Protein AF-A0A0K1E7N6-F1 (afdb_monomer_lite)

Foldseek 3Di:
DDDPDPPVVVVVVVVVVVVVVLVVVLVVQLLLLLLDPHSVVSLVVSLPDPPDDPVSSVVSVPDDRVVSPVSSVVLLVVLVVLQCVQDPPLVVVCVVPVPVSVVLSSVLSNPDGSPDPHSVRSNVSSVVVVVPDD

pLDDT: mean 89.85, std 14.5, 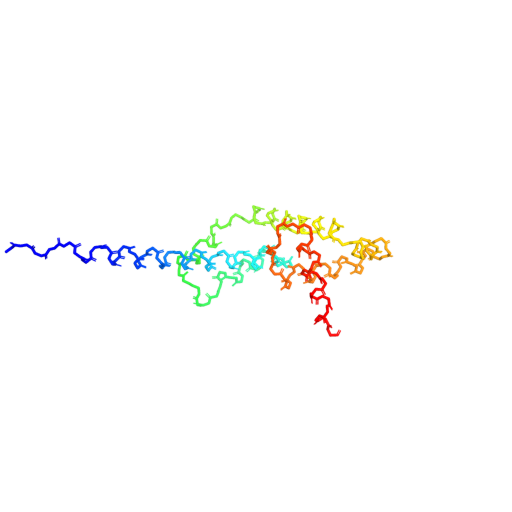range [41.91, 98.62]

Radius of gyration: 20.38 Å; chains: 1; bounding box: 32×29×81 Å

Organism: Chondromyces crocatus (NCBI:txid52)

Structure (mmCIF, N/CA/C/O backbone):
data_AF-A0A0K1E7N6-F1
#
_entry.id   AF-A0A0K1E7N6-F1
#
loop_
_atom_site.group_PDB
_atom_site.id
_atom_site.type_symbol
_atom_site.label_atom_id
_atom_site.label_alt_id
_atom_site.label_comp_id
_atom_site.label_asym_id
_atom_site.label_entity_id
_atom_site.label_seq_id
_atom_site.pdbx_PDB_ins_code
_atom_site.Cartn_x
_atom_site.Cartn_y
_atom_site.Cartn_z
_atom_site.occupancy
_atom_site.B_iso_or_equiv
_atom_site.auth_seq_id
_atom_site.auth_comp_id
_atom_site.auth_asym_id
_atom_site.auth_atom_id
_atom_site.pdbx_PDB_model_num
ATOM 1 N N . MET A 1 1 ? 1.701 9.517 59.645 1.00 41.91 1 MET A N 1
ATOM 2 C CA . MET A 1 1 ? 1.195 10.103 58.378 1.00 41.91 1 MET A CA 1
ATOM 3 C C . MET A 1 1 ? 2.416 10.728 57.707 1.00 41.91 1 MET A C 1
ATOM 5 O O . MET A 1 1 ? 3.118 11.428 58.407 1.00 41.91 1 MET A O 1
ATOM 9 N N . THR A 1 2 ? 2.881 10.401 56.498 1.00 45.25 2 THR A N 1
ATOM 10 C CA . THR A 1 2 ? 2.173 10.347 55.209 1.00 45.25 2 THR A CA 1
ATOM 11 C C . THR A 1 2 ? 3.052 9.563 54.207 1.00 45.25 2 THR A C 1
ATOM 13 O O . THR A 1 2 ? 4.120 10.026 53.824 1.00 45.25 2 THR A O 1
ATOM 16 N N . ARG A 1 3 ? 2.626 8.371 53.760 1.00 46.03 3 ARG A N 1
ATOM 17 C CA . ARG A 1 3 ? 3.172 7.681 52.568 1.00 46.03 3 ARG A CA 1
ATOM 18 C C . ARG A 1 3 ? 2.069 7.626 51.512 1.00 46.03 3 ARG A C 1
ATOM 20 O O . ARG A 1 3 ? 1.256 6.711 51.511 1.00 46.03 3 ARG A O 1
ATOM 27 N N . ARG A 1 4 ? 2.022 8.615 50.621 1.00 51.34 4 ARG A N 1
ATOM 28 C CA . ARG A 1 4 ? 1.187 8.605 49.407 1.00 51.34 4 ARG A CA 1
ATOM 29 C C . ARG A 1 4 ? 1.870 9.479 48.358 1.00 51.34 4 ARG A C 1
ATOM 31 O O . ARG A 1 4 ? 1.596 10.660 48.326 1.00 51.34 4 ARG A O 1
ATOM 38 N N . HIS A 1 5 ? 2.767 8.917 47.540 1.00 45.88 5 HIS A N 1
ATOM 39 C CA . HIS A 1 5 ? 3.144 9.524 46.244 1.00 45.88 5 HIS A CA 1
ATOM 40 C C . HIS A 1 5 ? 3.843 8.583 45.239 1.00 45.88 5 HIS A C 1
ATOM 42 O O . HIS A 1 5 ? 3.980 8.954 44.079 1.00 45.88 5 HIS A O 1
ATOM 48 N N . ALA A 1 6 ? 4.221 7.350 45.604 1.00 48.88 6 ALA A N 1
ATOM 49 C CA . ALA A 1 6 ? 4.900 6.443 44.663 1.00 48.88 6 ALA A CA 1
ATOM 50 C C . ALA A 1 6 ? 3.956 5.688 43.696 1.00 48.88 6 ALA A C 1
ATOM 52 O O . ALA A 1 6 ? 4.355 5.362 42.582 1.00 48.88 6 ALA A O 1
ATOM 53 N N . ALA A 1 7 ? 2.694 5.445 44.073 1.00 51.56 7 ALA A N 1
ATOM 54 C CA . ALA A 1 7 ? 1.777 4.606 43.288 1.00 51.56 7 ALA A CA 1
ATOM 55 C C . ALA A 1 7 ? 1.230 5.280 42.007 1.00 51.56 7 ALA A C 1
ATOM 57 O O . ALA A 1 7 ? 0.815 4.600 41.071 1.00 51.56 7 ALA A O 1
ATOM 58 N N . SER A 1 8 ? 1.253 6.616 41.925 1.00 55.56 8 SER A N 1
ATOM 59 C CA . SER A 1 8 ? 0.649 7.369 40.814 1.00 55.56 8 SER A CA 1
ATOM 60 C C . SER A 1 8 ? 1.531 7.464 39.562 1.00 55.56 8 SER A C 1
ATOM 62 O O . SER A 1 8 ? 0.999 7.566 38.457 1.00 55.56 8 SER A O 1
ATOM 64 N N . ARG A 1 9 ? 2.867 7.390 39.687 1.00 54.19 9 ARG A N 1
ATOM 65 C CA . ARG A 1 9 ? 3.786 7.410 38.526 1.00 54.19 9 ARG A CA 1
ATOM 66 C C . ARG A 1 9 ? 3.808 6.076 37.776 1.00 54.19 9 ARG A C 1
ATOM 68 O O . ARG A 1 9 ? 3.890 6.080 36.550 1.00 54.19 9 ARG A O 1
ATOM 75 N N . THR A 1 10 ? 3.686 4.956 38.486 1.00 57.00 10 THR A N 1
ATOM 76 C CA . THR A 1 10 ? 3.711 3.607 37.892 1.00 57.00 10 THR A CA 1
ATOM 77 C C . THR A 1 10 ? 2.414 3.287 37.142 1.00 57.00 10 THR A C 1
ATOM 79 O O . THR A 1 10 ? 2.462 2.772 36.024 1.00 57.00 10 THR A O 1
ATOM 82 N N . GLY A 1 11 ? 1.255 3.682 37.688 1.00 54.50 11 GLY A N 1
ATOM 83 C CA . GLY A 1 11 ? -0.038 3.538 37.005 1.00 54.50 11 GLY A CA 1
ATOM 84 C C . GLY A 1 11 ? -0.153 4.405 35.746 1.00 54.50 11 GLY A C 1
ATOM 85 O O . GLY A 1 11 ? -0.623 3.937 34.713 1.00 54.50 11 GLY A O 1
ATOM 86 N N . ARG A 1 12 ? 0.365 5.643 35.789 1.00 60.59 12 ARG A N 1
ATOM 87 C CA . ARG A 1 12 ? 0.343 6.565 34.641 1.00 60.59 12 ARG A CA 1
ATOM 88 C C . ARG A 1 12 ? 1.255 6.100 33.494 1.00 60.59 12 ARG A C 1
ATOM 90 O O . ARG A 1 12 ? 0.866 6.202 32.339 1.00 60.59 12 ARG A O 1
ATOM 97 N N . ARG A 1 13 ? 2.431 5.532 33.801 1.00 63.78 13 ARG A N 1
ATOM 98 C CA . ARG A 1 13 ? 3.332 4.926 32.796 1.00 63.78 13 ARG A CA 1
ATOM 99 C C . ARG A 1 13 ? 2.743 3.673 32.145 1.00 63.78 13 ARG A C 1
ATOM 101 O O . ARG A 1 13 ? 2.861 3.515 30.937 1.00 63.78 13 ARG A O 1
ATOM 108 N N . SER A 1 14 ? 2.092 2.816 32.931 1.00 64.94 14 SER A N 1
ATOM 109 C CA . SER A 1 14 ? 1.478 1.582 32.420 1.00 64.94 14 SER A CA 1
ATOM 110 C C . SER A 1 14 ? 0.283 1.877 31.505 1.00 64.94 14 SER A C 1
ATOM 112 O O . SER A 1 14 ? 0.156 1.258 30.454 1.00 64.94 14 SER A O 1
ATOM 114 N N . GLY A 1 15 ? -0.543 2.875 31.846 1.00 65.06 15 GLY A N 1
ATOM 115 C CA . GLY A 1 15 ? -1.636 3.333 30.978 1.00 65.06 15 GLY A CA 1
ATOM 116 C C . GLY A 1 15 ? -1.146 3.872 29.630 1.00 65.06 15 GLY A C 1
ATOM 117 O O . GLY A 1 15 ? -1.672 3.491 28.590 1.00 65.06 15 GLY A O 1
ATOM 118 N N . HIS A 1 16 ? -0.077 4.672 29.635 1.00 64.19 16 HIS A N 1
ATOM 119 C CA . HIS A 1 16 ? 0.487 5.263 28.416 1.00 64.19 16 HIS A CA 1
ATOM 120 C C . HIS A 1 16 ? 1.101 4.218 27.463 1.00 64.19 16 HIS A C 1
ATOM 122 O O . HIS A 1 16 ? 1.032 4.371 26.245 1.00 64.19 16 HIS A O 1
ATOM 128 N N . LEU A 1 17 ? 1.690 3.145 28.009 1.00 64.81 17 LEU A N 1
ATOM 129 C CA . LEU A 1 17 ? 2.198 2.007 27.231 1.00 64.81 17 LEU A CA 1
ATOM 130 C C . LEU A 1 17 ? 1.062 1.223 26.562 1.00 64.81 17 LEU A C 1
ATOM 132 O O . LEU A 1 17 ? 1.179 0.860 25.395 1.00 64.81 17 LEU A O 1
ATOM 136 N N . LEU A 1 18 ? -0.046 0.999 27.274 1.00 75.62 18 LEU A N 1
ATOM 137 C CA . LEU A 1 18 ? -1.225 0.317 26.729 1.00 75.62 18 LEU A CA 1
ATOM 138 C C . LEU A 1 18 ? -1.900 1.137 25.622 1.00 75.62 18 LEU A C 1
ATOM 140 O O . LEU A 1 18 ? -2.337 0.579 24.617 1.00 75.62 18 LEU A O 1
ATOM 144 N N . GLU A 1 19 ? -1.957 2.460 25.774 1.00 77.88 19 GLU A N 1
ATOM 145 C CA . GLU A 1 19 ? -2.469 3.360 24.735 1.00 77.88 19 GLU A CA 1
ATOM 146 C C . GLU A 1 19 ? -1.574 3.366 23.492 1.00 77.88 19 GLU A C 1
ATOM 148 O O . GLU A 1 19 ? -2.085 3.240 22.379 1.00 77.88 19 GLU A O 1
ATOM 153 N N . ALA A 1 20 ? -0.251 3.422 23.669 1.00 76.25 20 ALA A N 1
ATOM 154 C CA . ALA A 1 20 ? 0.699 3.338 22.561 1.00 76.25 20 ALA A CA 1
ATOM 155 C C . ALA A 1 20 ? 0.595 1.998 21.811 1.00 76.25 20 ALA A C 1
ATOM 157 O O . ALA A 1 20 ? 0.589 1.978 20.584 1.00 76.25 20 ALA A O 1
ATOM 158 N N . GLN A 1 21 ? 0.444 0.881 22.530 1.00 84.69 21 GLN A N 1
ATOM 159 C CA . GLN A 1 21 ? 0.236 -0.439 21.921 1.00 84.69 21 GLN A CA 1
ATOM 160 C C . GLN A 1 21 ? -1.078 -0.514 21.136 1.00 84.69 21 GLN A C 1
ATOM 162 O O . GLN A 1 21 ? -1.111 -1.058 20.032 1.00 84.69 21 GLN A O 1
ATOM 167 N N . ALA A 1 22 ? -2.161 0.050 21.677 1.00 84.56 22 ALA A N 1
ATOM 168 C CA . ALA A 1 22 ? -3.438 0.108 20.977 1.00 84.56 22 ALA A CA 1
ATOM 169 C C . ALA A 1 22 ? -3.345 0.963 19.703 1.00 84.56 22 ALA A C 1
ATOM 171 O O . ALA A 1 22 ? -3.876 0.566 18.667 1.00 84.56 22 ALA A O 1
ATOM 172 N N . HIS A 1 23 ? -2.645 2.098 19.762 1.00 84.75 23 HIS A N 1
ATOM 173 C CA . HIS A 1 23 ? -2.418 2.957 18.603 1.00 84.75 23 HIS A CA 1
ATOM 174 C C . HIS A 1 23 ? -1.582 2.259 17.525 1.00 84.75 23 HIS A C 1
ATOM 176 O O . HIS A 1 23 ? -2.014 2.189 16.380 1.00 84.75 23 HIS A O 1
ATOM 182 N N . ALA A 1 24 ? -0.466 1.628 17.897 1.00 89.31 24 ALA A N 1
ATOM 183 C CA . ALA A 1 24 ? 0.361 0.872 16.958 1.00 89.31 24 ALA A CA 1
ATOM 184 C C . ALA A 1 24 ? -0.431 -0.257 16.275 1.00 89.31 24 ALA A C 1
ATOM 186 O O . ALA A 1 24 ? -0.327 -0.465 15.068 1.00 89.31 24 ALA A O 1
ATOM 187 N N . ARG A 1 25 ? -1.291 -0.962 17.026 1.00 90.38 25 ARG A N 1
ATOM 188 C CA . ARG A 1 25 ? -2.160 -2.000 16.455 1.00 90.38 25 ARG A CA 1
ATOM 189 C C . ARG A 1 25 ? -3.199 -1.429 15.487 1.00 90.38 25 ARG A C 1
ATOM 191 O O . ARG A 1 25 ? -3.546 -2.092 14.513 1.00 90.38 25 ARG A O 1
ATOM 198 N N . TYR A 1 26 ? -3.709 -0.229 15.753 1.00 90.88 26 TYR A N 1
ATOM 199 C CA . TYR A 1 26 ? -4.607 0.479 14.842 1.00 90.88 26 TYR A CA 1
ATOM 200 C C . TYR A 1 26 ? -3.904 0.844 13.530 1.00 90.88 26 TYR A C 1
ATOM 202 O O . TYR A 1 26 ? -4.422 0.530 12.460 1.00 90.88 26 TYR A O 1
ATOM 210 N N . GLU A 1 27 ? -2.715 1.442 13.612 1.00 91.38 27 GLU A N 1
ATOM 211 C CA . GLU A 1 27 ? -1.908 1.810 12.444 1.00 91.38 27 GLU A CA 1
ATOM 212 C C . GLU A 1 27 ? -1.532 0.586 11.604 1.00 91.38 27 GLU A C 1
ATOM 214 O O . GLU A 1 27 ? -1.667 0.617 10.385 1.00 91.38 27 GLU A O 1
ATOM 219 N N . GLU A 1 28 ? -1.146 -0.525 12.240 1.00 92.00 28 GLU A N 1
ATOM 220 C CA . GLU A 1 28 ? -0.837 -1.780 11.544 1.00 92.00 28 GLU A CA 1
ATOM 221 C C . GLU A 1 28 ? -2.044 -2.310 10.749 1.00 92.00 28 GLU A C 1
ATOM 223 O O . GLU A 1 28 ? -1.899 -2.799 9.626 1.00 92.00 28 GLU A O 1
ATOM 228 N N . LEU A 1 29 ? -3.249 -2.222 11.322 1.00 93.44 29 LEU A N 1
ATOM 229 C CA . LEU A 1 29 ? -4.478 -2.631 10.643 1.00 93.44 29 LEU A CA 1
ATOM 230 C C . LEU A 1 29 ? -4.806 -1.694 9.482 1.00 93.44 29 LEU A C 1
ATOM 232 O O . LEU A 1 29 ? -5.093 -2.180 8.391 1.00 93.44 29 LEU A O 1
ATOM 236 N N . LEU A 1 30 ? -4.728 -0.378 9.689 1.00 93.44 30 LEU A N 1
ATOM 237 C CA . LEU A 1 30 ? -4.965 0.593 8.624 1.00 93.44 30 LEU A CA 1
ATOM 238 C C . LEU A 1 30 ? -3.960 0.466 7.483 1.00 93.44 30 LEU A C 1
ATOM 240 O O . LEU A 1 30 ? -4.364 0.542 6.330 1.00 93.44 30 LEU A O 1
ATOM 244 N N . ALA A 1 31 ? -2.682 0.227 7.779 1.00 93.44 31 ALA A N 1
ATOM 245 C CA . ALA A 1 31 ? -1.664 0.028 6.755 1.00 93.44 31 ALA A CA 1
ATOM 246 C C . ALA A 1 31 ? -2.020 -1.156 5.845 1.00 93.44 31 ALA A C 1
ATOM 248 O O . ALA A 1 31 ? -1.973 -1.016 4.628 1.00 93.44 31 ALA A O 1
ATOM 249 N N . LYS A 1 32 ? -2.462 -2.283 6.426 1.00 95.69 32 LYS A N 1
ATOM 250 C CA . LYS A 1 32 ? -2.924 -3.459 5.664 1.00 95.69 32 LYS A CA 1
ATOM 251 C C . LYS A 1 32 ? -4.178 -3.172 4.842 1.00 95.69 32 LYS A C 1
ATOM 253 O O . LYS A 1 32 ? -4.314 -3.690 3.741 1.00 95.69 32 LYS A O 1
ATOM 258 N N . VAL A 1 33 ? -5.102 -2.381 5.387 1.00 97.19 33 VAL A N 1
ATOM 259 C CA . VAL A 1 33 ? -6.339 -1.986 4.701 1.00 97.19 33 VAL A CA 1
ATOM 260 C C . VAL A 1 33 ? -6.033 -1.087 3.501 1.00 97.19 33 VAL A C 1
ATOM 262 O O . VAL A 1 33 ? -6.525 -1.341 2.410 1.00 97.19 33 VAL A O 1
ATOM 265 N N . ILE A 1 34 ? -5.195 -0.067 3.687 1.00 96.94 34 ILE A N 1
ATOM 266 C CA . ILE A 1 34 ? -4.846 0.926 2.662 1.00 96.94 34 ILE A CA 1
ATOM 267 C C . ILE A 1 34 ? -4.110 0.301 1.474 1.00 96.94 34 ILE A C 1
ATOM 269 O O . ILE A 1 34 ? -4.222 0.815 0.366 1.00 96.94 34 ILE A O 1
ATOM 273 N N . THR A 1 35 ? -3.375 -0.794 1.686 1.00 97.25 35 THR A N 1
ATOM 274 C CA . THR A 1 35 ? -2.664 -1.505 0.613 1.00 97.25 35 THR A CA 1
ATOM 275 C C . THR A 1 35 ? -3.431 -2.685 0.024 1.00 97.25 35 THR A C 1
ATOM 277 O O . THR A 1 35 ? -2.891 -3.385 -0.830 1.00 97.25 35 THR A O 1
ATOM 280 N N . ALA A 1 36 ? -4.653 -2.960 0.486 1.00 97.50 36 ALA A N 1
ATOM 281 C CA . ALA A 1 36 ? -5.466 -4.048 -0.045 1.00 97.50 36 ALA A CA 1
ATOM 282 C C . ALA A 1 36 ? -5.992 -3.727 -1.455 1.00 97.50 36 ALA A C 1
ATOM 284 O O . ALA A 1 36 ? -6.137 -2.564 -1.824 1.00 97.50 36 ALA A O 1
ATOM 285 N N . ALA A 1 37 ? -6.329 -4.769 -2.223 1.00 94.88 37 ALA A N 1
ATOM 286 C CA . ALA A 1 37 ? -6.938 -4.615 -3.547 1.00 94.88 37 ALA A CA 1
ATOM 287 C C . ALA A 1 37 ? -8.271 -3.844 -3.493 1.00 94.88 37 ALA A C 1
ATOM 289 O O . ALA A 1 37 ? -8.511 -2.969 -4.321 1.00 94.88 37 ALA A O 1
ATOM 290 N N . ASP A 1 38 ? -9.102 -4.138 -2.487 1.00 97.12 38 ASP A N 1
ATOM 291 C CA . ASP A 1 38 ? -10.274 -3.340 -2.124 1.00 97.12 38 ASP A CA 1
ATOM 292 C C . ASP A 1 38 ? -10.137 -2.891 -0.654 1.00 97.12 38 ASP A C 1
ATOM 294 O O . ASP A 1 38 ? -10.285 -3.711 0.266 1.00 97.12 38 ASP A O 1
ATOM 298 N N . PRO A 1 39 ? -9.837 -1.603 -0.397 1.00 97.56 39 PRO A N 1
ATOM 299 C CA . PRO A 1 39 ? -9.638 -1.105 0.958 1.00 97.56 39 PRO A CA 1
ATOM 300 C C . PRO A 1 39 ? -10.933 -1.085 1.781 1.00 97.56 39 PRO A C 1
ATOM 302 O O . PRO A 1 39 ? -10.876 -1.198 3.004 1.00 97.56 39 PRO A O 1
ATOM 305 N N . LEU A 1 40 ? -12.115 -0.985 1.168 1.00 97.88 40 LEU A N 1
ATOM 306 C CA . LEU A 1 40 ? -13.361 -1.006 1.933 1.00 97.88 40 LEU A CA 1
ATOM 307 C C . LEU A 1 40 ? -13.742 -2.410 2.370 1.00 97.88 40 LEU A C 1
ATOM 309 O O . LEU A 1 40 ? -14.162 -2.600 3.513 1.00 97.88 40 LEU A O 1
ATOM 313 N N . ASP A 1 41 ? -13.575 -3.397 1.496 1.00 97.94 41 ASP A N 1
ATOM 314 C CA . ASP A 1 41 ? -13.766 -4.794 1.879 1.00 97.94 41 ASP A CA 1
ATOM 315 C C . ASP A 1 41 ? -12.765 -5.211 2.954 1.00 97.94 41 ASP A C 1
ATOM 317 O O . ASP A 1 41 ? -13.148 -5.830 3.954 1.00 97.94 41 ASP A O 1
ATOM 321 N N . ALA A 1 42 ? -11.505 -4.787 2.830 1.00 97.56 42 ALA A N 1
ATOM 322 C CA . ALA A 1 42 ? -10.501 -5.015 3.861 1.00 97.56 42 ALA A CA 1
ATOM 323 C C . ALA A 1 42 ? -10.867 -4.335 5.193 1.00 97.56 42 ALA A C 1
ATOM 325 O O . ALA A 1 42 ? -10.718 -4.950 6.255 1.00 97.56 42 ALA A O 1
ATOM 326 N N . LEU A 1 43 ? -11.388 -3.100 5.163 1.00 97.56 43 LEU A N 1
ATOM 327 C CA . LEU A 1 43 ? -11.863 -2.399 6.359 1.00 97.56 43 LEU A CA 1
ATOM 328 C C . LEU A 1 43 ? -13.025 -3.156 7.012 1.00 97.56 43 LEU A C 1
ATOM 330 O O . LEU A 1 43 ? -12.987 -3.432 8.216 1.00 97.56 43 LEU A O 1
ATOM 334 N N . ARG A 1 44 ? -14.035 -3.545 6.222 1.00 96.69 44 ARG A N 1
ATOM 335 C CA . ARG A 1 44 ? -15.184 -4.336 6.686 1.00 96.69 44 ARG A CA 1
ATOM 336 C C . ARG A 1 44 ? -14.715 -5.621 7.363 1.00 96.69 44 ARG A C 1
ATOM 338 O O . ARG A 1 44 ? -15.072 -5.849 8.523 1.00 96.69 44 ARG A O 1
ATOM 345 N N . ALA A 1 45 ? -13.853 -6.393 6.704 1.00 95.75 45 ALA A N 1
ATOM 346 C CA . ALA A 1 45 ? -13.284 -7.623 7.247 1.00 95.75 45 ALA A CA 1
ATOM 347 C C . ALA A 1 45 ? -12.491 -7.374 8.542 1.00 95.75 45 ALA A C 1
ATOM 349 O O . ALA A 1 45 ? -12.645 -8.108 9.522 1.00 95.75 45 ALA A O 1
ATOM 350 N N . ALA A 1 46 ? -11.691 -6.304 8.604 1.00 94.56 46 ALA A N 1
ATOM 351 C CA . ALA A 1 46 ? -10.945 -5.941 9.805 1.00 94.56 46 ALA A CA 1
ATOM 352 C C . ALA A 1 46 ? -11.874 -5.662 11.000 1.00 94.56 46 ALA A C 1
ATOM 354 O O . ALA A 1 46 ? -11.577 -6.097 12.113 1.00 94.56 46 ALA A O 1
ATOM 355 N N . THR A 1 47 ? -13.023 -5.011 10.784 1.00 95.06 47 THR A N 1
ATOM 356 C CA . THR A 1 47 ? -13.988 -4.723 11.864 1.00 95.06 47 THR A CA 1
ATOM 357 C C . THR A 1 47 ? -14.747 -5.951 12.382 1.00 95.06 47 THR A C 1
ATOM 359 O O . THR A 1 47 ? -15.318 -5.899 13.478 1.00 95.06 47 THR A O 1
ATOM 362 N N . GLN A 1 48 ? -14.761 -7.046 11.616 1.00 93.56 48 GLN A N 1
ATOM 363 C CA . GLN A 1 48 ? -15.444 -8.297 11.960 1.00 93.56 48 GLN A CA 1
ATOM 364 C C . GLN A 1 48 ? -14.562 -9.270 12.753 1.00 93.56 48 GLN A C 1
ATOM 366 O O . GLN A 1 48 ? -15.074 -10.241 13.308 1.00 93.56 48 GLN A O 1
ATOM 371 N N . LYS A 1 49 ? -13.255 -9.004 12.867 1.00 90.38 49 LYS A N 1
ATOM 372 C CA . LYS A 1 49 ? -12.322 -9.860 13.607 1.00 90.38 49 LYS A CA 1
ATOM 373 C C . LYS A 1 49 ? -12.734 -10.018 15.075 1.00 90.38 49 LYS A C 1
ATOM 375 O O . LYS A 1 49 ? -12.950 -9.036 15.792 1.00 90.38 49 LYS A O 1
ATOM 380 N N . ALA A 1 50 ? -12.849 -11.270 15.520 1.00 85.19 50 ALA A N 1
ATOM 381 C CA . ALA A 1 50 ? -13.336 -11.618 16.855 1.00 85.19 50 ALA A CA 1
ATOM 382 C C . ALA A 1 50 ? -12.401 -11.127 17.973 1.00 85.19 50 ALA A C 1
ATOM 384 O O . ALA A 1 50 ? -12.874 -10.689 19.019 1.00 85.19 50 ALA A O 1
ATOM 385 N N . ASP A 1 51 ? -11.092 -11.133 17.719 1.00 87.75 51 ASP A N 1
ATOM 386 C CA . ASP A 1 51 ? -10.037 -10.710 18.641 1.00 87.75 51 ASP A CA 1
ATOM 387 C C . ASP A 1 51 ? -9.846 -9.185 18.699 1.00 87.75 51 ASP A C 1
ATOM 389 O O . ASP A 1 51 ? -9.045 -8.693 19.495 1.00 87.75 51 ASP A O 1
ATOM 393 N N . LEU A 1 52 ? -10.576 -8.410 17.886 1.00 87.25 52 LEU A N 1
ATOM 394 C CA . LEU A 1 52 ? -10.399 -6.964 17.831 1.00 87.25 52 LEU A CA 1
ATOM 395 C C . LEU A 1 52 ? -11.021 -6.272 19.061 1.00 87.25 52 LEU A C 1
ATOM 397 O O . LEU A 1 52 ? -12.251 -6.318 19.223 1.00 87.25 52 LEU A O 1
ATOM 401 N N . PRO A 1 53 ? -10.224 -5.544 19.875 1.00 89.38 53 PRO A N 1
ATO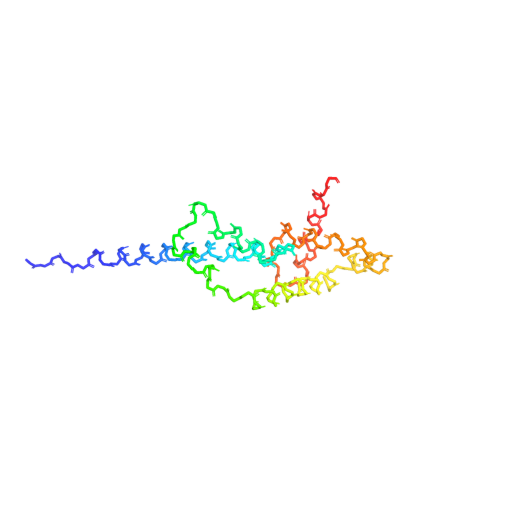M 402 C CA . PRO A 1 53 ? -10.720 -4.815 21.036 1.00 89.38 53 PRO A CA 1
ATOM 403 C C . PRO A 1 53 ? -11.863 -3.847 20.681 1.00 89.38 53 PRO A C 1
ATOM 405 O O . PRO A 1 53 ? -11.773 -3.152 19.662 1.00 89.38 53 PRO A O 1
ATOM 408 N N . PRO A 1 54 ? -12.904 -3.697 21.529 1.00 89.31 54 PRO A N 1
ATOM 409 C CA . PRO A 1 54 ? -14.073 -2.866 21.217 1.00 89.31 54 PRO A CA 1
ATOM 410 C C . PRO A 1 54 ? -13.739 -1.416 20.844 1.00 89.31 54 PRO A C 1
ATOM 412 O O . PRO A 1 54 ? -14.364 -0.842 19.953 1.00 89.31 54 PRO A O 1
ATOM 415 N N . ARG A 1 55 ? -12.724 -0.823 21.490 1.00 89.31 55 ARG A N 1
ATOM 416 C CA . ARG A 1 55 ? -12.256 0.535 21.170 1.00 89.31 55 ARG A CA 1
ATOM 417 C C . ARG A 1 55 ? -11.679 0.632 19.756 1.00 89.31 55 ARG A C 1
ATOM 419 O O . ARG A 1 55 ? -12.035 1.562 19.041 1.00 89.31 55 ARG A O 1
ATOM 426 N N . LEU A 1 56 ? -10.850 -0.330 19.347 1.00 91.00 56 LEU A N 1
ATOM 427 C CA . LEU A 1 56 ? -10.275 -0.373 17.998 1.00 91.00 56 LEU A CA 1
ATOM 428 C C . LEU A 1 56 ? -11.345 -0.643 16.944 1.00 91.00 56 LEU A C 1
ATOM 430 O O . LEU A 1 56 ? -11.368 0.015 15.910 1.00 91.00 56 LEU A O 1
ATOM 434 N N . ARG A 1 57 ? -12.293 -1.538 17.242 1.00 93.62 57 ARG A N 1
ATOM 435 C CA . ARG A 1 57 ? -13.447 -1.789 16.372 1.00 93.62 57 ARG A CA 1
ATOM 436 C C . ARG A 1 57 ? -14.264 -0.524 16.132 1.00 93.62 57 ARG A C 1
ATOM 438 O O . ARG A 1 57 ? -14.645 -0.254 14.999 1.00 93.62 57 ARG A O 1
ATOM 445 N N . ARG A 1 58 ? -14.525 0.257 17.186 1.00 92.69 58 ARG A N 1
ATOM 446 C CA . ARG A 1 58 ? -15.229 1.538 17.065 1.00 92.69 58 ARG A CA 1
ATOM 447 C C . ARG A 1 58 ? -14.433 2.546 16.238 1.00 92.69 58 ARG A C 1
ATOM 449 O O . ARG A 1 58 ? -15.032 3.184 15.389 1.00 92.69 58 ARG A O 1
ATOM 456 N N . ALA A 1 59 ? -13.123 2.655 16.461 1.00 92.50 59 ALA A N 1
ATOM 457 C CA . ALA A 1 59 ? -12.264 3.557 15.695 1.00 92.50 59 ALA A CA 1
ATOM 458 C C . ALA A 1 59 ? -12.273 3.218 14.194 1.00 92.50 59 ALA A C 1
ATOM 460 O O . ALA A 1 59 ? -12.510 4.098 13.378 1.00 92.50 59 ALA A O 1
ATOM 461 N N . LEU A 1 60 ? -12.126 1.939 13.826 1.00 94.25 60 LEU A N 1
ATOM 462 C CA . LEU A 1 60 ? -12.185 1.512 12.420 1.00 94.25 60 LEU A CA 1
ATOM 463 C C . LEU A 1 60 ? -13.549 1.785 11.770 1.00 94.25 60 LEU A C 1
ATOM 465 O O . LEU A 1 60 ? -13.604 2.153 10.606 1.00 94.25 60 LEU A O 1
ATOM 469 N N . ARG A 1 61 ? -14.655 1.650 12.513 1.00 94.69 61 ARG A N 1
ATOM 470 C CA . ARG A 1 61 ? -16.005 1.977 12.010 1.00 94.69 61 ARG A CA 1
ATOM 471 C C . ARG A 1 61 ? -16.245 3.473 11.791 1.00 94.69 61 ARG A C 1
ATOM 473 O O . ARG A 1 61 ? -17.248 3.823 11.186 1.00 94.69 61 ARG A O 1
ATOM 480 N N . GLN A 1 62 ? -15.389 4.335 12.336 1.00 95.69 62 GLN A N 1
ATOM 481 C CA . GLN A 1 62 ? -15.468 5.788 12.168 1.00 95.69 62 GLN A CA 1
ATOM 482 C C . GLN A 1 62 ? -14.593 6.294 11.017 1.00 95.69 62 GLN A C 1
ATOM 484 O O . GLN A 1 62 ? -14.571 7.495 10.766 1.00 95.69 62 GLN A O 1
ATOM 489 N N . VAL A 1 63 ? -13.857 5.404 10.345 1.00 96.06 63 VAL A N 1
ATOM 490 C CA . VAL A 1 63 ? -13.084 5.758 9.157 1.00 96.06 63 VAL A CA 1
ATOM 491 C C . VAL A 1 63 ? -14.049 6.199 8.062 1.00 96.06 63 VAL A C 1
ATOM 493 O O . VAL A 1 63 ? -14.998 5.486 7.742 1.00 96.06 63 VAL A O 1
ATOM 496 N N . ASP A 1 64 ? -13.790 7.374 7.500 1.00 97.19 64 ASP A N 1
ATOM 497 C CA . ASP A 1 64 ? -14.499 7.874 6.329 1.00 97.19 64 ASP A CA 1
ATOM 498 C C . ASP A 1 64 ? -14.134 7.036 5.096 1.00 97.19 64 ASP A C 1
ATOM 500 O O . ASP A 1 64 ? -12.954 6.883 4.767 1.00 97.19 64 ASP A O 1
ATOM 504 N N . GLU A 1 65 ? -15.138 6.467 4.430 1.00 97.44 65 GLU A N 1
ATOM 505 C CA . GLU A 1 65 ? -14.924 5.532 3.322 1.00 97.44 65 GLU A CA 1
ATOM 506 C C . GLU A 1 65 ? -14.287 6.213 2.105 1.00 97.44 65 GLU A C 1
ATOM 508 O O . GLU A 1 65 ? -13.394 5.644 1.472 1.00 97.44 65 GLU A O 1
ATOM 513 N N . ASP A 1 66 ? -14.699 7.441 1.792 1.00 97.69 66 ASP A N 1
ATOM 514 C CA . ASP A 1 66 ? -14.160 8.180 0.650 1.00 97.69 66 ASP A CA 1
ATOM 515 C C . ASP A 1 66 ? -12.740 8.670 0.930 1.00 97.69 66 ASP A C 1
ATOM 517 O O . ASP A 1 66 ? -11.844 8.480 0.103 1.00 97.69 66 ASP A O 1
ATOM 521 N N . GLY A 1 67 ? -12.491 9.190 2.133 1.00 97.62 67 GLY A N 1
ATOM 522 C CA . GLY A 1 67 ? -11.149 9.494 2.615 1.00 97.62 67 GLY A CA 1
ATOM 523 C C . GLY A 1 67 ? -10.222 8.278 2.573 1.00 97.62 67 GLY A C 1
ATOM 524 O O . GLY A 1 67 ? -9.069 8.404 2.156 1.00 97.62 67 GLY A O 1
ATOM 525 N N . LEU A 1 68 ? -10.717 7.086 2.924 1.00 97.69 68 LEU A N 1
ATOM 526 C CA . LEU A 1 68 ? -9.946 5.846 2.848 1.00 97.69 68 LEU A CA 1
ATOM 527 C C . LEU A 1 68 ? -9.599 5.466 1.403 1.00 97.69 68 LEU A C 1
ATOM 529 O O . LEU A 1 68 ? -8.439 5.158 1.123 1.00 97.69 68 LEU A O 1
ATOM 533 N N . ARG A 1 69 ? -10.567 5.511 0.479 1.00 97.88 69 ARG A N 1
ATOM 534 C CA . ARG A 1 69 ? -10.315 5.254 -0.951 1.00 97.88 69 ARG A CA 1
ATOM 535 C C . ARG A 1 69 ? -9.270 6.218 -1.507 1.00 97.88 69 ARG A C 1
ATOM 537 O O . ARG A 1 69 ? -8.318 5.793 -2.160 1.00 97.88 69 ARG A O 1
ATOM 544 N N . MET A 1 70 ? -9.414 7.508 -1.208 1.00 98.19 70 MET A N 1
ATOM 545 C CA . MET A 1 70 ? -8.472 8.535 -1.651 1.00 98.19 70 MET A CA 1
ATOM 546 C C . MET A 1 70 ? -7.074 8.314 -1.068 1.00 98.19 70 MET A C 1
ATOM 548 O O . MET A 1 70 ? -6.085 8.391 -1.798 1.00 98.19 70 MET A O 1
ATOM 552 N N . ALA A 1 71 ? -6.975 7.984 0.220 1.00 97.56 71 ALA A N 1
ATOM 553 C CA . ALA A 1 71 ? -5.703 7.669 0.859 1.00 97.56 71 ALA A CA 1
ATOM 554 C C . ALA A 1 71 ? -5.031 6.436 0.231 1.00 97.56 71 ALA A C 1
ATOM 556 O O . ALA A 1 71 ? -3.833 6.483 -0.048 1.00 97.56 71 ALA A O 1
ATOM 557 N N . ALA A 1 72 ? -5.785 5.368 -0.051 1.00 97.94 72 ALA A N 1
ATOM 558 C CA . ALA A 1 72 ? -5.275 4.170 -0.722 1.00 97.94 72 ALA A CA 1
ATOM 559 C C . ALA A 1 72 ? -4.680 4.492 -2.101 1.00 97.94 72 ALA A C 1
ATOM 561 O O . ALA A 1 72 ? -3.536 4.128 -2.386 1.00 97.94 72 ALA A O 1
ATOM 562 N N . LEU A 1 73 ? -5.398 5.267 -2.920 1.00 97.50 73 LEU A N 1
ATOM 563 C CA . LEU A 1 73 ? -4.912 5.704 -4.232 1.00 97.50 73 LEU A CA 1
ATOM 564 C C . LEU A 1 73 ? -3.645 6.563 -4.128 1.00 97.50 73 LEU A C 1
ATOM 566 O O . LEU A 1 73 ? -2.699 6.367 -4.894 1.00 97.50 73 LEU A O 1
ATOM 570 N N . LEU A 1 74 ? -3.595 7.495 -3.171 1.00 97.88 74 LEU A N 1
ATOM 571 C CA . LEU A 1 74 ? -2.416 8.332 -2.938 1.00 97.88 74 LEU A CA 1
ATOM 572 C C . LEU A 1 74 ? -1.203 7.499 -2.518 1.00 97.88 74 LEU A C 1
ATOM 574 O O . LEU A 1 74 ? -0.108 7.709 -3.037 1.00 97.88 74 LEU A O 1
ATOM 578 N N . VAL A 1 75 ? -1.383 6.531 -1.619 1.00 97.56 75 VAL A N 1
ATOM 579 C CA . VAL A 1 75 ? -0.298 5.645 -1.179 1.00 97.56 75 VAL A CA 1
ATOM 580 C C . VAL A 1 75 ? 0.201 4.781 -2.335 1.00 97.56 75 VAL A C 1
ATOM 582 O O . VAL A 1 75 ? 1.414 4.702 -2.542 1.00 97.56 75 VAL A O 1
ATOM 585 N N . ALA A 1 76 ? -0.696 4.184 -3.123 1.00 98.00 76 ALA A N 1
ATOM 586 C CA . ALA A 1 76 ? -0.326 3.413 -4.309 1.00 98.00 76 ALA A CA 1
ATOM 587 C C . ALA A 1 76 ? 0.474 4.259 -5.308 1.00 98.00 76 ALA A C 1
ATOM 589 O O . ALA A 1 76 ? 1.569 3.863 -5.711 1.00 98.00 76 ALA A O 1
ATOM 590 N N . ARG A 1 77 ? -0.009 5.467 -5.622 1.00 98.00 77 ARG A N 1
ATOM 591 C CA . ARG A 1 77 ? 0.672 6.404 -6.522 1.00 98.00 77 ARG A CA 1
ATOM 592 C C . ARG A 1 77 ? 2.059 6.792 -6.015 1.00 98.00 77 ARG A C 1
ATOM 594 O O . ARG A 1 77 ? 3.027 6.695 -6.761 1.00 98.00 77 ARG A O 1
ATOM 601 N N . LEU A 1 78 ? 2.179 7.210 -4.755 1.00 98.12 78 LEU A N 1
ATOM 602 C CA . LEU A 1 78 ? 3.458 7.652 -4.193 1.00 98.12 78 LEU A CA 1
ATOM 603 C C . LEU A 1 78 ? 4.497 6.526 -4.170 1.00 98.12 78 LEU A C 1
ATOM 605 O O . LEU A 1 78 ? 5.681 6.775 -4.394 1.00 98.12 78 LEU A O 1
ATOM 609 N N . ARG A 1 79 ? 4.072 5.285 -3.911 1.00 98.19 79 ARG A N 1
ATOM 610 C CA . ARG A 1 79 ? 4.955 4.115 -3.997 1.00 98.19 79 ARG A CA 1
ATOM 611 C C . ARG A 1 79 ? 5.401 3.841 -5.420 1.00 98.19 79 ARG A C 1
ATOM 613 O O . ARG A 1 79 ? 6.587 3.622 -5.635 1.00 98.19 79 ARG A O 1
ATOM 620 N N . PHE A 1 80 ? 4.472 3.879 -6.371 1.00 98.38 80 PHE A N 1
ATOM 621 C CA . PHE A 1 80 ? 4.783 3.691 -7.783 1.00 98.38 80 PHE A CA 1
ATOM 622 C C . PHE A 1 80 ? 5.813 4.724 -8.247 1.00 98.38 80 PHE A C 1
ATOM 624 O O . PHE A 1 80 ? 6.864 4.366 -8.764 1.00 98.38 80 PHE A O 1
ATOM 631 N N . GLU A 1 81 ? 5.577 6.007 -7.960 1.00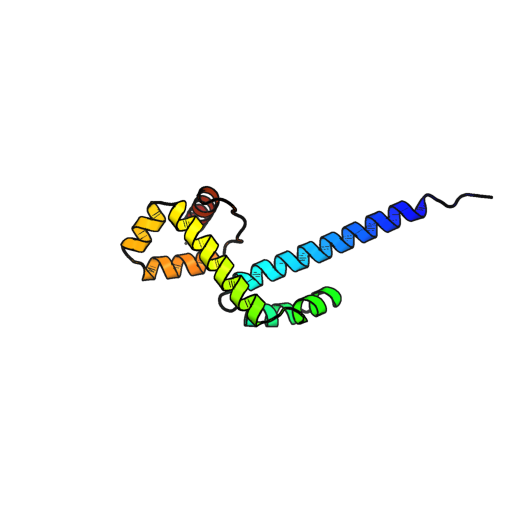 98.38 81 GLU A N 1
ATOM 632 C CA . GLU A 1 81 ? 6.500 7.092 -8.308 1.00 98.38 81 GLU A CA 1
ATOM 633 C C . GLU A 1 81 ? 7.883 6.910 -7.669 1.00 98.38 81 GLU A C 1
ATOM 635 O O . GLU A 1 81 ? 8.902 7.142 -8.322 1.00 98.38 81 GLU A O 1
ATOM 640 N N . ARG A 1 82 ? 7.949 6.474 -6.403 1.00 98.62 82 ARG A N 1
ATOM 641 C CA . ARG A 1 82 ? 9.229 6.161 -5.751 1.00 98.62 82 ARG A CA 1
ATOM 642 C C . ARG A 1 82 ? 9.945 4.995 -6.417 1.00 98.62 82 ARG A C 1
ATOM 644 O O . ARG A 1 82 ? 11.157 5.084 -6.582 1.00 98.62 82 ARG A O 1
ATOM 651 N N . LEU A 1 83 ? 9.228 3.935 -6.784 1.00 98.56 83 LEU A N 1
ATOM 652 C CA . LEU A 1 83 ? 9.816 2.779 -7.454 1.00 98.56 83 LEU A CA 1
ATOM 653 C C . LEU A 1 83 ? 10.384 3.172 -8.820 1.00 98.56 83 LEU A C 1
ATOM 655 O O . LEU A 1 83 ? 11.558 2.917 -9.071 1.00 98.56 83 LEU A O 1
ATOM 659 N N . MET A 1 84 ? 9.596 3.870 -9.641 1.00 98.38 84 MET A N 1
ATOM 660 C CA . MET A 1 84 ? 10.021 4.330 -10.968 1.00 98.38 84 MET A CA 1
ATOM 661 C C . MET A 1 84 ? 11.255 5.234 -10.889 1.00 98.38 84 MET A C 1
ATOM 663 O O . MET A 1 84 ? 12.209 5.054 -11.630 1.00 98.38 84 MET A O 1
ATOM 667 N N . ARG A 1 85 ? 11.303 6.158 -9.920 1.00 97.94 85 ARG A N 1
ATOM 668 C CA . ARG A 1 85 ? 12.482 7.021 -9.704 1.00 97.94 85 ARG A CA 1
ATOM 669 C C . ARG A 1 85 ? 13.679 6.293 -9.088 1.00 97.94 85 ARG A C 1
ATOM 671 O O . ARG A 1 85 ? 14.779 6.836 -9.073 1.00 97.94 85 ARG A O 1
ATOM 678 N N . GLY A 1 86 ? 13.453 5.137 -8.471 1.00 97.88 86 GLY A N 1
ATOM 679 C CA . GLY A 1 86 ? 14.455 4.404 -7.702 1.00 97.88 86 GLY A CA 1
ATOM 680 C C . GLY A 1 86 ? 15.080 3.227 -8.446 1.00 97.88 86 GLY A C 1
ATOM 681 O O . GLY A 1 86 ? 16.101 2.717 -7.986 1.00 97.88 86 GLY A O 1
ATOM 682 N N . SER A 1 87 ? 14.479 2.770 -9.547 1.00 98.19 87 SER A N 1
ATOM 683 C CA . SER A 1 87 ? 14.887 1.562 -10.263 1.00 98.19 87 SER A CA 1
ATOM 684 C C . SER A 1 87 ? 14.758 1.737 -11.773 1.00 98.19 87 SER A C 1
ATOM 686 O O . SER A 1 87 ? 13.665 1.664 -12.327 1.00 98.19 87 SER A O 1
ATOM 688 N N . THR A 1 88 ? 15.903 1.875 -12.441 1.00 97.75 88 THR A N 1
ATOM 689 C CA . THR A 1 88 ? 15.983 1.863 -13.909 1.00 97.75 88 THR A CA 1
ATOM 690 C C . THR A 1 88 ? 15.482 0.540 -14.492 1.00 97.75 88 THR A C 1
ATOM 692 O O . THR A 1 88 ? 14.850 0.538 -15.539 1.00 97.75 88 THR A O 1
ATOM 695 N N . ASP A 1 89 ? 15.690 -0.582 -13.796 1.00 97.81 89 ASP A N 1
ATOM 696 C CA . ASP A 1 89 ? 15.175 -1.888 -14.230 1.00 97.81 89 ASP A CA 1
ATOM 697 C C . ASP A 1 89 ? 13.639 -1.935 -14.214 1.00 97.81 89 ASP A C 1
ATOM 699 O O . ASP A 1 89 ? 13.027 -2.479 -15.131 1.00 97.81 89 ASP A O 1
ATOM 703 N N . ALA A 1 90 ? 13.009 -1.355 -13.185 1.00 97.94 90 ALA A N 1
ATOM 704 C CA . ALA A 1 90 ? 11.554 -1.250 -13.101 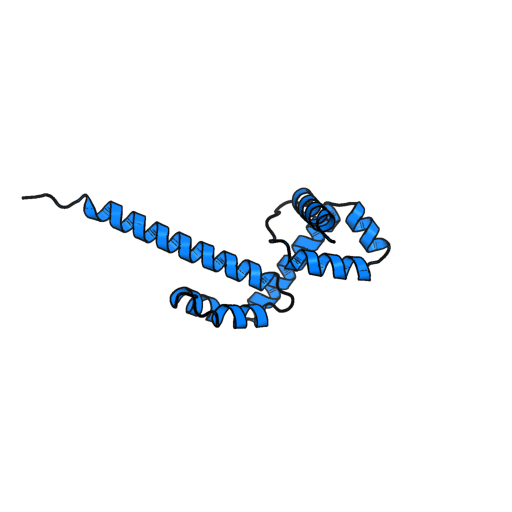1.00 97.94 90 ALA A CA 1
ATOM 705 C C . ALA A 1 90 ? 10.996 -0.339 -14.202 1.00 97.94 90 ALA A C 1
ATOM 707 O O . ALA A 1 90 ? 9.993 -0.680 -14.823 1.00 97.94 90 ALA A O 1
ATOM 708 N N . GLU A 1 91 ? 11.670 0.780 -14.475 1.00 98.31 91 GLU A N 1
ATOM 709 C CA . GLU A 1 91 ? 11.313 1.687 -15.567 1.00 98.31 91 GLU A CA 1
ATOM 710 C C . GLU A 1 91 ? 11.401 0.991 -16.930 1.00 98.31 91 GLU A C 1
ATOM 712 O O . GLU A 1 91 ? 10.415 0.956 -17.663 1.00 98.31 91 GLU A O 1
ATOM 717 N N . ALA A 1 92 ? 12.520 0.321 -17.216 1.00 98.44 92 ALA A N 1
ATOM 718 C CA . ALA A 1 92 ? 12.705 -0.439 -18.449 1.00 98.44 92 ALA A CA 1
ATOM 719 C C . ALA A 1 92 ? 11.702 -1.599 -18.593 1.00 98.44 92 ALA A C 1
ATOM 721 O O . ALA A 1 92 ? 11.275 -1.924 -19.703 1.00 98.44 92 ALA A O 1
ATOM 722 N N . TRP A 1 93 ? 11.311 -2.244 -17.488 1.00 98.38 93 TRP A N 1
ATOM 723 C CA . TRP A 1 93 ? 10.254 -3.255 -17.515 1.00 98.38 93 TRP A CA 1
ATOM 724 C C . TRP A 1 93 ? 8.903 -2.628 -17.860 1.00 98.38 93 TRP A C 1
ATOM 726 O O . TRP A 1 93 ? 8.245 -3.110 -18.779 1.00 98.38 93 TRP A O 1
ATOM 736 N N . PHE A 1 94 ? 8.517 -1.539 -17.194 1.00 98.19 94 PHE A N 1
ATOM 737 C CA . PHE A 1 94 ? 7.265 -0.845 -17.482 1.00 98.19 94 PHE A CA 1
ATOM 738 C C . PHE A 1 94 ? 7.189 -0.354 -18.932 1.00 98.19 94 PHE A C 1
ATOM 740 O O . PHE A 1 94 ? 6.144 -0.490 -19.555 1.00 98.19 94 PHE A O 1
ATOM 747 N N . GLU A 1 95 ? 8.281 0.169 -19.494 1.00 98.38 95 GLU A N 1
ATOM 748 C CA . GLU A 1 95 ? 8.332 0.583 -20.902 1.00 98.38 95 GLU A CA 1
ATOM 749 C C . GLU A 1 95 ? 8.150 -0.591 -21.873 1.00 98.38 95 GLU A C 1
ATOM 751 O O . GLU A 1 95 ? 7.493 -0.448 -22.905 1.00 98.38 95 GLU A O 1
ATOM 756 N N . ARG A 1 96 ? 8.721 -1.758 -21.549 1.00 98.50 96 ARG A N 1
ATOM 757 C CA . ARG A 1 96 ? 8.638 -2.966 -22.380 1.00 98.50 96 ARG A CA 1
ATOM 758 C C . ARG A 1 96 ? 7.260 -3.625 -22.317 1.00 98.50 96 ARG A C 1
ATOM 760 O O . ARG A 1 96 ? 6.728 -4.005 -23.356 1.00 98.50 96 ARG A O 1
ATOM 767 N N . ASP A 1 97 ? 6.725 -3.804 -21.112 1.00 98.50 97 ASP A N 1
ATOM 768 C CA . ASP A 1 97 ? 5.415 -4.411 -20.859 1.00 98.50 97 ASP A CA 1
ATOM 769 C C . ASP A 1 97 ? 4.725 -3.736 -19.654 1.00 98.50 97 ASP A C 1
ATOM 771 O O . ASP A 1 97 ? 4.879 -4.162 -18.500 1.00 98.50 97 ASP A O 1
ATOM 775 N N . PRO A 1 98 ? 3.929 -2.679 -19.903 1.00 97.81 98 PRO A N 1
ATOM 776 C CA . PRO A 1 98 ? 3.221 -1.969 -18.844 1.00 97.81 98 PRO A CA 1
ATOM 777 C C . PRO A 1 98 ? 2.201 -2.840 -18.104 1.00 97.81 98 PRO A C 1
ATOM 779 O O . PRO A 1 98 ? 1.932 -2.610 -16.922 1.00 97.81 98 PRO A O 1
ATOM 782 N N . GLY A 1 99 ? 1.593 -3.807 -18.799 1.00 98.25 99 GLY A N 1
ATOM 783 C CA . GLY A 1 99 ? 0.542 -4.665 -18.257 1.00 98.25 99 GLY A CA 1
ATOM 784 C C . GLY A 1 99 ? 1.104 -5.653 -17.245 1.00 98.25 99 GLY A C 1
ATOM 785 O O . GLY A 1 99 ? 0.621 -5.721 -16.111 1.00 98.25 99 GLY A O 1
ATOM 786 N N . GLU A 1 100 ? 2.168 -6.356 -17.632 1.00 98.19 100 GLU A N 1
ATOM 787 C CA . GLU A 1 100 ? 2.891 -7.278 -16.758 1.00 98.19 100 GLU A CA 1
ATOM 788 C C . GLU A 1 100 ? 3.470 -6.542 -15.541 1.00 98.19 100 GLU A C 1
ATOM 790 O O . GLU A 1 100 ? 3.248 -6.959 -14.400 1.00 98.19 100 GLU A O 1
ATOM 795 N N . PHE A 1 101 ? 4.129 -5.397 -15.757 1.00 98.38 101 PHE A N 1
ATOM 796 C CA . PHE A 1 101 ? 4.691 -4.611 -14.659 1.00 98.38 101 PHE A CA 1
ATOM 797 C C . PHE A 1 101 ? 3.613 -4.121 -13.692 1.00 98.38 101 PHE A C 1
ATOM 799 O O . PHE A 1 101 ? 3.793 -4.187 -12.477 1.00 98.38 101 PHE A O 1
ATOM 806 N N . THR A 1 102 ? 2.473 -3.645 -14.201 1.00 98.00 102 THR A N 1
ATOM 807 C CA . THR A 1 102 ? 1.376 -3.171 -13.346 1.00 98.00 102 THR A CA 1
ATOM 808 C C . THR A 1 102 ? 0.822 -4.309 -12.490 1.00 98.00 102 THR A C 1
ATOM 810 O O . THR A 1 102 ? 0.589 -4.107 -11.297 1.00 98.00 102 THR A O 1
ATOM 813 N N . ALA A 1 103 ? 0.662 -5.512 -13.050 1.00 97.56 103 ALA A N 1
ATOM 814 C CA . ALA A 1 103 ? 0.239 -6.683 -12.287 1.00 97.56 103 ALA A CA 1
ATOM 815 C C . ALA A 1 103 ? 1.263 -7.050 -11.196 1.00 97.56 103 ALA A C 1
ATOM 817 O O . ALA A 1 103 ? 0.880 -7.273 -10.044 1.00 97.56 103 ALA A O 1
ATOM 818 N N . ALA A 1 104 ? 2.560 -7.039 -11.520 1.00 98.00 104 ALA A N 1
ATOM 819 C CA . ALA A 1 104 ? 3.625 -7.280 -10.548 1.00 98.00 104 ALA A CA 1
ATOM 820 C C . ALA A 1 104 ? 3.644 -6.207 -9.444 1.00 98.00 104 ALA A C 1
ATOM 822 O O . ALA A 1 104 ? 3.694 -6.528 -8.256 1.00 98.00 104 ALA A O 1
ATOM 823 N N . PHE A 1 105 ? 3.523 -4.929 -9.808 1.00 98.31 105 PHE A N 1
ATOM 824 C CA . PHE A 1 105 ? 3.467 -3.826 -8.854 1.00 98.31 105 PHE A CA 1
ATOM 825 C C . PHE A 1 105 ? 2.259 -3.936 -7.919 1.00 98.31 105 PHE A C 1
ATOM 827 O O . PHE A 1 105 ? 2.396 -3.693 -6.723 1.00 98.31 105 PHE A O 1
ATOM 834 N N . GLN A 1 106 ? 1.085 -4.326 -8.421 1.00 97.94 106 GLN A N 1
ATOM 835 C CA . GLN A 1 106 ? -0.102 -4.531 -7.586 1.00 97.94 106 GLN A CA 1
ATOM 836 C C . GLN A 1 106 ? 0.112 -5.645 -6.555 1.00 97.94 106 GLN A C 1
ATOM 838 O O . GLN A 1 106 ? -0.248 -5.470 -5.389 1.00 97.94 106 GLN A O 1
ATOM 843 N N . GLN A 1 107 ? 0.731 -6.759 -6.954 1.00 97.69 107 GLN A N 1
ATOM 844 C CA . GLN A 1 107 ? 1.064 -7.850 -6.034 1.00 97.69 107 GLN A CA 1
ATOM 845 C C . GLN A 1 107 ? 2.083 -7.400 -4.981 1.00 97.69 107 GLN A C 1
ATOM 847 O O . GLN A 1 107 ? 1.862 -7.594 -3.785 1.00 97.69 107 GLN A O 1
ATOM 852 N N . TYR A 1 108 ? 3.152 -6.723 -5.403 1.00 97.88 108 TYR A N 1
ATOM 853 C CA . TYR A 1 108 ? 4.136 -6.120 -4.505 1.00 97.88 108 TYR A CA 1
ATOM 854 C C . TYR A 1 108 ? 3.493 -5.146 -3.511 1.00 97.88 108 TYR A C 1
ATOM 856 O O . TYR A 1 108 ? 3.766 -5.197 -2.311 1.00 97.88 108 TYR A O 1
ATOM 864 N N . HIS A 1 109 ? 2.614 -4.270 -4.001 1.00 97.81 109 HIS A N 1
ATOM 865 C CA . HIS A 1 109 ? 1.941 -3.258 -3.198 1.00 97.81 109 HIS A CA 1
ATOM 866 C C . HIS A 1 109 ? 1.137 -3.884 -2.054 1.00 97.81 109 HIS A C 1
ATOM 868 O O . HIS A 1 109 ? 1.195 -3.389 -0.928 1.00 97.81 109 HIS A O 1
ATOM 874 N N . GLN A 1 110 ? 0.438 -4.982 -2.346 1.00 96.69 110 GLN A N 1
ATOM 875 C CA . GLN A 1 110 ? -0.372 -5.729 -1.385 1.00 96.69 110 GLN A CA 1
ATOM 876 C C . GLN A 1 110 ? 0.479 -6.570 -0.424 1.00 96.69 110 GLN A C 1
ATOM 878 O O . GLN A 1 110 ? 0.120 -6.720 0.743 1.00 96.69 110 GLN A O 1
ATOM 883 N N . ALA A 1 111 ? 1.598 -7.122 -0.902 1.00 95.50 111 ALA A N 1
ATOM 884 C CA . ALA A 1 111 ? 2.434 -8.042 -0.136 1.00 95.50 111 ALA A CA 1
ATOM 885 C C . ALA A 1 111 ? 3.423 -7.337 0.805 1.00 95.50 111 ALA A C 1
ATOM 887 O O . ALA A 1 111 ? 3.705 -7.837 1.895 1.00 95.50 111 ALA A O 1
ATOM 888 N N . VAL A 1 112 ? 3.965 -6.187 0.396 1.00 96.00 112 VAL A N 1
ATOM 889 C CA . VAL A 1 112 ? 5.057 -5.512 1.107 1.00 96.00 112 VAL A CA 1
ATOM 890 C C . VAL A 1 112 ? 4.560 -4.217 1.750 1.00 96.00 112 VAL A C 1
ATOM 892 O O . VAL A 1 112 ? 4.135 -3.309 1.024 1.00 96.00 112 VAL A O 1
ATOM 895 N N . PRO A 1 113 ? 4.656 -4.073 3.088 1.00 93.00 113 PRO A N 1
ATOM 896 C CA . PRO A 1 113 ? 4.287 -2.842 3.778 1.00 93.00 113 PRO A CA 1
ATOM 897 C C . PRO A 1 113 ? 5.056 -1.614 3.254 1.00 93.00 113 PRO A C 1
ATOM 899 O O . PRO A 1 113 ? 6.262 -1.702 3.010 1.00 93.00 113 PRO A O 1
ATOM 902 N N . PRO A 1 114 ? 4.402 -0.445 3.123 1.00 93.81 114 PRO A N 1
ATOM 903 C CA . PRO A 1 114 ? 4.982 0.747 2.509 1.00 93.81 114 PRO A CA 1
ATOM 904 C C . PRO A 1 114 ? 5.891 1.517 3.479 1.00 93.81 114 PRO A C 1
ATOM 906 O O . PRO A 1 114 ? 5.576 2.625 3.904 1.00 93.81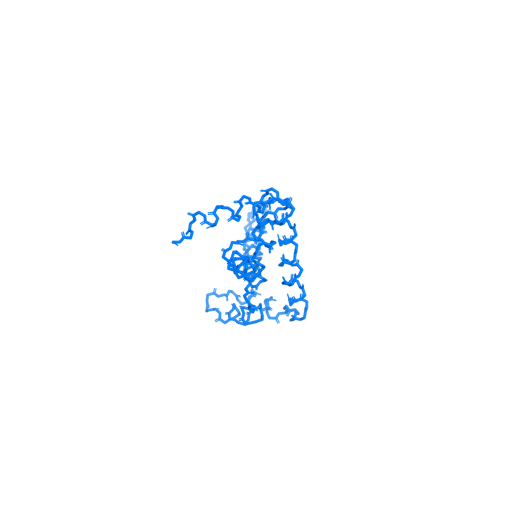 114 PRO A O 1
ATOM 909 N N . THR A 1 115 ? 7.019 0.922 3.858 1.00 94.19 115 THR A N 1
ATOM 910 C CA . THR A 1 115 ? 7.940 1.474 4.870 1.00 94.19 115 THR A CA 1
ATOM 911 C C . THR A 1 115 ? 9.020 2.390 4.292 1.00 94.19 115 THR A C 1
ATOM 913 O O . THR A 1 115 ? 9.684 3.108 5.039 1.00 94.19 115 THR A O 1
ATOM 916 N N . ALA A 1 116 ? 9.215 2.389 2.970 1.00 96.19 116 ALA A N 1
ATOM 917 C CA . ALA A 1 116 ? 10.225 3.212 2.318 1.00 96.19 116 ALA A CA 1
ATOM 918 C C . ALA A 1 116 ? 9.767 4.666 2.144 1.00 96.19 116 ALA A C 1
ATOM 920 O O . ALA A 1 116 ? 8.728 4.952 1.550 1.00 96.19 116 ALA A O 1
ATOM 921 N N . PHE A 1 117 ? 10.609 5.595 2.601 1.00 93.81 117 PHE A N 1
ATOM 922 C CA . PHE A 1 117 ? 10.405 7.031 2.405 1.00 93.81 117 PHE A CA 1
ATOM 923 C C . PHE A 1 117 ? 11.063 7.557 1.116 1.00 93.81 117 PHE A C 1
ATOM 925 O O . PHE A 1 117 ? 10.521 8.439 0.455 1.00 93.81 117 PHE A O 1
ATOM 932 N N . PHE A 1 118 ? 12.217 7.000 0.730 1.00 97.00 118 PHE A N 1
ATOM 933 C CA . PHE A 1 118 ? 13.007 7.445 -0.425 1.00 97.00 118 PHE A CA 1
ATOM 934 C C . PHE A 1 118 ? 12.944 6.453 -1.600 1.00 97.00 118 PHE A C 1
ATOM 936 O O . PHE A 1 118 ? 12.777 5.253 -1.361 1.00 97.00 118 PHE A O 1
ATOM 943 N N . PRO A 1 119 ? 13.153 6.917 -2.852 1.00 98.44 119 PRO A N 1
ATOM 944 C CA . PRO A 1 119 ? 13.145 6.063 -4.045 1.00 98.44 119 PRO A CA 1
ATOM 945 C C . PRO A 1 119 ? 14.048 4.824 -3.954 1.00 98.44 119 PRO A C 1
ATOM 947 O O . PRO A 1 119 ? 13.605 3.712 -4.226 1.00 98.44 119 PRO A O 1
ATOM 950 N N . SER A 1 120 ? 15.289 4.983 -3.482 1.00 97.88 120 SER A N 1
ATOM 951 C CA . SER A 1 120 ? 16.240 3.868 -3.342 1.00 97.88 120 SER A CA 1
ATOM 952 C C . SER A 1 120 ? 15.766 2.786 -2.365 1.00 97.88 120 SER A C 1
ATOM 954 O O . SER A 1 120 ? 16.053 1.604 -2.554 1.00 97.88 120 SER A O 1
ATOM 956 N N . GLY A 1 121 ? 15.015 3.175 -1.330 1.00 98.25 121 GLY A N 1
ATOM 957 C CA . GLY A 1 121 ? 14.413 2.244 -0.380 1.00 98.25 121 GLY A CA 1
ATOM 958 C C . GLY A 1 121 ? 13.305 1.411 -1.019 1.00 98.25 121 GLY A C 1
ATOM 959 O O . GLY A 1 121 ? 13.286 0.198 -0.840 1.00 98.25 121 GLY A O 1
ATOM 960 N N . GLU A 1 122 ? 12.424 2.044 -1.797 1.00 98.62 122 GLU A N 1
ATOM 961 C CA . GLU A 1 122 ? 11.329 1.349 -2.489 1.00 98.62 122 GLU A CA 1
ATOM 9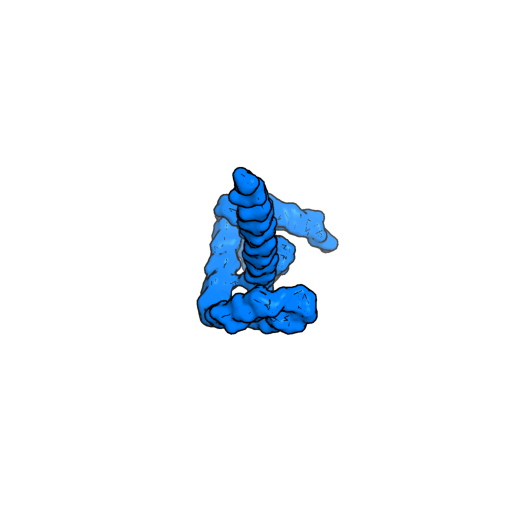62 C C . GLU A 1 122 ? 11.881 0.374 -3.541 1.00 98.62 122 GLU A C 1
ATOM 964 O O . GLU A 1 122 ? 11.464 -0.779 -3.593 1.00 98.62 122 GLU A O 1
ATOM 969 N N . ALA A 1 123 ? 12.898 0.788 -4.304 1.00 98.50 123 ALA A N 1
ATOM 970 C CA . ALA A 1 123 ? 13.578 -0.075 -5.271 1.00 98.50 123 ALA A CA 1
ATOM 971 C C . ALA A 1 123 ? 14.251 -1.294 -4.622 1.00 98.50 123 ALA A C 1
ATOM 973 O O . ALA A 1 123 ? 14.239 -2.394 -5.177 1.00 98.50 123 ALA A O 1
ATOM 974 N N . ARG A 1 124 ? 14.843 -1.124 -3.433 1.00 98.31 124 ARG A N 1
ATOM 975 C CA . ARG A 1 124 ? 15.404 -2.245 -2.671 1.00 98.31 124 ARG A CA 1
ATOM 976 C C . ARG A 1 124 ? 14.315 -3.230 -2.247 1.00 98.31 124 ARG A C 1
ATOM 978 O O . ARG A 1 124 ? 14.474 -4.413 -2.519 1.00 98.31 124 ARG A O 1
ATOM 985 N N . LEU A 1 125 ? 13.223 -2.745 -1.653 1.00 98.25 125 LEU A N 1
ATOM 986 C CA . LEU A 1 125 ? 12.098 -3.589 -1.236 1.00 98.25 125 LEU A CA 1
ATOM 987 C C . LEU A 1 125 ? 11.489 -4.359 -2.414 1.00 98.25 125 LEU A C 1
ATOM 989 O O . LEU A 1 125 ? 11.203 -5.545 -2.285 1.00 98.25 125 LEU A O 1
ATOM 993 N N . PHE A 1 126 ? 11.330 -3.708 -3.567 1.00 98.31 126 PHE A N 1
ATOM 994 C CA . PHE A 1 126 ? 10.801 -4.350 -4.768 1.00 98.31 126 PHE A CA 1
ATOM 995 C C . PHE A 1 126 ? 11.713 -5.474 -5.273 1.00 98.31 126 PHE A C 1
ATOM 997 O O . PHE A 1 126 ? 11.240 -6.576 -5.532 1.00 98.31 126 PHE A O 1
ATOM 1004 N N . ARG A 1 127 ? 13.031 -5.239 -5.344 1.00 97.94 127 ARG A N 1
ATOM 1005 C CA . ARG A 1 127 ? 13.999 -6.282 -5.730 1.00 97.94 127 ARG A CA 1
ATOM 1006 C C . ARG A 1 127 ? 14.052 -7.436 -4.735 1.00 97.94 127 ARG A C 1
ATOM 1008 O O . ARG A 1 127 ? 14.111 -8.587 -5.151 1.00 97.94 127 ARG A O 1
ATOM 1015 N N . GLU A 1 128 ? 14.035 -7.133 -3.437 1.00 97.81 128 GLU A N 1
ATOM 1016 C CA . GLU A 1 128 ? 13.981 -8.154 -2.388 1.00 97.81 128 GLU A CA 1
ATOM 1017 C C . GLU A 1 128 ? 12.718 -9.009 -2.548 1.00 97.81 128 GLU A C 1
ATOM 1019 O O . GLU A 1 128 ? 12.811 -10.230 -2.506 1.00 97.81 128 GLU A O 1
ATOM 1024 N N . TRP A 1 129 ? 11.560 -8.400 -2.808 1.00 97.69 129 TRP A N 1
ATOM 1025 C CA . TRP A 1 129 ? 10.318 -9.126 -3.073 1.00 97.69 129 TRP A CA 1
ATOM 1026 C C . TRP A 1 129 ? 10.394 -10.004 -4.331 1.00 97.69 129 TRP A C 1
ATOM 1028 O O . TRP A 1 129 ? 10.060 -11.184 -4.249 1.00 97.69 129 TRP A O 1
ATOM 1038 N N . LEU A 1 130 ? 10.899 -9.477 -5.454 1.00 97.12 130 LEU A N 1
ATOM 1039 C CA . LEU A 1 130 ? 11.078 -10.245 -6.694 1.00 97.12 130 LEU A CA 1
ATOM 1040 C C . LEU A 1 130 ? 11.962 -11.482 -6.493 1.00 97.12 130 LEU A C 1
ATOM 1042 O O . LEU A 1 130 ? 11.664 -12.539 -7.034 1.00 97.12 130 LEU A O 1
ATOM 1046 N N . ALA A 1 131 ? 13.024 -11.372 -5.691 1.00 96.44 131 ALA A N 1
ATOM 1047 C CA . ALA A 1 131 ? 13.931 -12.485 -5.410 1.00 96.44 131 ALA A CA 1
ATOM 1048 C C . ALA A 1 131 ? 13.292 -13.624 -4.589 1.00 96.44 131 ALA A C 1
ATOM 1050 O O . ALA A 1 131 ? 13.870 -14.705 -4.506 1.00 96.44 131 ALA A O 1
ATOM 1051 N N . HIS A 1 132 ? 12.133 -13.382 -3.968 1.00 92.19 132 HIS A N 1
ATOM 1052 C CA . HIS A 1 132 ? 11.371 -14.374 -3.203 1.00 92.19 132 HIS A CA 1
ATOM 1053 C C . HIS A 1 132 ? 10.101 -14.839 -3.931 1.00 92.19 132 HIS A C 1
ATOM 1055 O O . HIS A 1 132 ? 9.312 -15.586 -3.345 1.00 92.19 132 HIS A O 1
ATOM 1061 N N . LEU A 1 133 ? 9.879 -14.403 -5.176 1.00 82.56 133 LEU A N 1
ATOM 1062 C CA . LEU A 1 133 ? 8.848 -14.999 -6.016 1.00 82.56 133 LEU A CA 1
ATOM 1063 C C . LEU A 1 133 ? 9.292 -16.417 -6.426 1.00 82.56 133 LEU A C 1
ATOM 1065 O O . LEU A 1 133 ? 10.465 -16.600 -6.756 1.00 82.56 133 LEU A O 1
ATOM 1069 N N . PRO A 1 134 ? 8.395 -17.414 -6.340 1.00 63.41 134 PRO A N 1
ATOM 1070 C CA . PRO A 1 134 ? 8.691 -18.793 -6.721 1.00 63.41 134 PRO A CA 1
ATOM 1071 C C . PRO A 1 134 ? 8.948 -18.959 -8.222 1.00 63.41 134 PRO A C 1
ATOM 1073 O O . PRO A 1 134 ? 8.385 -18.172 -9.018 1.00 63.41 134 PRO A O 1
#

Sequence (134 aa):
MTRRHAASRTGRRSGHLLEAQAHARYEELLAKVITAADPLDALRAATQKADLPPRLRRALRQVDEDGLRMAALLVARLRFERLMRGSTDAEAWFERDPGEFTAAFQQYHQAVPPTAFFPSGEARLFREWLAHLP

Secondary structure (DSSP, 8-state):
----SSHHHHHHHHHHHHHHHHHHHHHHHHHHHHTSSSHHHHHHHHHH-TTS-HHHHHHHHTS-HHHHHHHHHHHHHHHHHHHHHH-HHHHHHHHH-HHHHHHHHHHHHHHS-----SHHHHHHHHHHHHTT--